Protein AF-A0A5N4E9S1-F1 (afdb_monomer_lite)

pLDDT: mean 88.7, std 6.31, range [57.44, 96.12]

Organism: Camelus dromedarius (NCBI:txid9838)

InterPro domains:
  IPR000509 Large ribosomal subunit protein eL36 [PF01158] (1-69)
  IPR000509 Large ribosomal 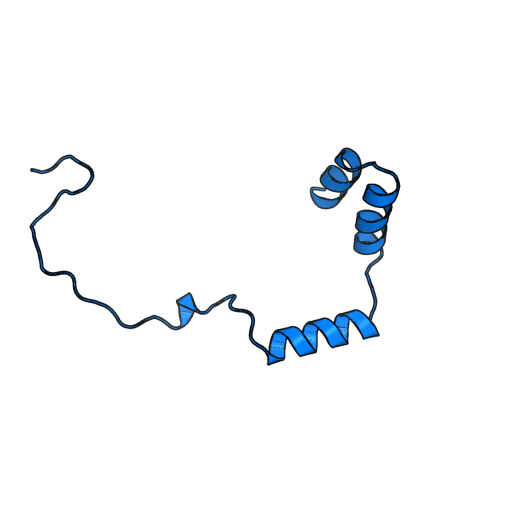subunit protein eL36 [PTHR10114] (1-69)
  IPR038097 Large ribosomal subunit protein eL36 domain superfamily [G3DSA:1.10.10.1760] (1-69)

Secondary structure (DSSP, 8-state):
--SSSS-S---PPP-PPPPGGGGTTPPPHHHHHHHHHHHHHH---HHHHHHHHHHHTT-HHHHHHHHH-

Radius of gyration: 23.25 Å; chains: 1; bounding box: 36×35×57 Å

Sequence (69 aa):
MAMGLIEGHKVTKNVSKLRHSRCCGRLTKHTRFMRDMIQELCGLASYKQQAMELPRVSKDKQALKFIEK

Structure (mmCIF, N/CA/C/O backbone):
data_AF-A0A5N4E9S1-F1
#
_entry.id   AF-A0A5N4E9S1-F1
#
loop_
_atom_site.group_PDB
_atom_site.id
_atom_site.type_symbol
_atom_site.label_atom_id
_atom_site.label_alt_id
_atom_site.label_comp_id
_atom_site.label_asym_id
_atom_site.label_entity_id
_atom_site.label_seq_id
_atom_site.pdbx_PDB_ins_code
_atom_site.Cartn_x
_atom_site.Cartn_y
_atom_site.Cartn_z
_atom_site.occupancy
_atom_site.B_iso_or_equiv
_atom_site.auth_seq_id
_atom_site.auth_comp_id
_atom_site.auth_asym_id
_atom_site.auth_atom_id
_atom_site.pdbx_PDB_model_num
ATOM 1 N N . MET A 1 1 ? 0.188 19.595 -39.184 1.00 57.44 1 MET A N 1
ATOM 2 C CA . MET A 1 1 ? -0.773 20.257 -38.281 1.00 57.44 1 MET A CA 1
ATOM 3 C C . MET A 1 1 ? -0.076 20.401 -36.940 1.00 57.44 1 MET A C 1
ATOM 5 O O . MET A 1 1 ? 0.804 19.590 -36.655 1.00 57.44 1 MET A O 1
ATOM 9 N N . ALA A 1 2 ? -0.325 21.504 -36.239 1.00 63.19 2 ALA A N 1
ATOM 10 C CA . ALA A 1 2 ? 0.374 21.865 -35.004 1.00 63.19 2 ALA A CA 1
ATOM 11 C C . ALA A 1 2 ? -0.583 21.992 -33.801 1.00 63.19 2 ALA A C 1
ATOM 13 O O . ALA A 1 2 ? -0.178 22.515 -32.766 1.00 63.19 2 ALA A O 1
ATOM 14 N N . MET A 1 3 ? -1.846 21.560 -33.934 1.00 81.00 3 MET A N 1
ATOM 15 C CA . MET A 1 3 ? -2.883 21.697 -32.901 1.00 81.00 3 MET A CA 1
ATOM 16 C C . MET A 1 3 ? -3.917 20.558 -32.971 1.00 81.00 3 MET A C 1
ATOM 18 O O . MET A 1 3 ? -4.606 20.423 -33.979 1.00 81.00 3 MET A O 1
ATOM 22 N N . GLY A 1 4 ? -4.027 19.780 -31.883 1.00 82.00 4 GLY A N 1
ATOM 23 C CA . GLY A 1 4 ? -4.868 18.580 -31.743 1.00 82.00 4 GLY A CA 1
ATOM 24 C C . GLY A 1 4 ? -4.289 17.566 -30.733 1.00 82.00 4 GLY A C 1
ATOM 25 O O . GLY A 1 4 ? -3.250 17.807 -30.122 1.00 82.00 4 GLY A O 1
ATOM 26 N N . LEU A 1 5 ? -4.961 16.430 -30.504 1.00 83.12 5 LEU A N 1
ATOM 27 C CA . LEU A 1 5 ? -4.514 15.395 -29.543 1.00 83.12 5 LEU A CA 1
ATOM 28 C C . LEU A 1 5 ? -3.438 14.450 -30.103 1.00 83.12 5 LEU A C 1
ATOM 30 O O . LEU A 1 5 ? -2.717 13.805 -29.344 1.00 83.12 5 LEU A O 1
ATOM 34 N N . ILE A 1 6 ? -3.339 14.344 -31.427 1.00 80.38 6 ILE A N 1
ATOM 35 C CA . ILE A 1 6 ? -2.365 13.496 -32.122 1.00 80.38 6 ILE A CA 1
ATOM 36 C C . ILE A 1 6 ? -1.634 14.377 -33.129 1.00 80.38 6 ILE A C 1
ATOM 38 O O . ILE A 1 6 ? -1.789 14.250 -34.340 1.00 80.38 6 ILE A O 1
ATOM 42 N N . GLU A 1 7 ? -0.856 15.307 -32.593 1.00 82.06 7 GLU A N 1
ATOM 43 C CA . GLU A 1 7 ? -0.034 16.213 -33.386 1.00 82.06 7 GLU A CA 1
ATOM 44 C C . GLU A 1 7 ? 1.401 15.710 -33.483 1.00 82.06 7 GLU A C 1
ATOM 46 O O . GLU A 1 7 ? 1.886 14.941 -32.648 1.00 82.06 7 GLU A O 1
ATOM 51 N N . GLY A 1 8 ? 2.095 16.187 -34.510 1.00 84.44 8 GLY A N 1
ATOM 52 C CA . GLY A 1 8 ? 3.497 15.883 -34.753 1.00 84.44 8 GLY A CA 1
ATOM 53 C C . GLY A 1 8 ? 3.729 15.022 -35.990 1.00 84.44 8 GLY A C 1
ATOM 54 O O . GLY A 1 8 ? 2.816 14.618 -36.711 1.00 84.44 8 GLY A O 1
ATOM 55 N N . HIS A 1 9 ? 5.007 14.779 -36.263 1.00 86.75 9 HIS A N 1
ATOM 56 C CA . HIS A 1 9 ? 5.438 13.990 -37.405 1.00 86.75 9 HIS A CA 1
ATOM 57 C C . HIS A 1 9 ? 5.134 12.505 -37.176 1.00 86.75 9 HIS A C 1
ATOM 59 O O . HIS A 1 9 ? 5.424 11.958 -36.108 1.00 86.75 9 HIS A O 1
ATOM 65 N N . LYS A 1 10 ? 4.577 11.829 -38.187 1.00 84.81 10 LY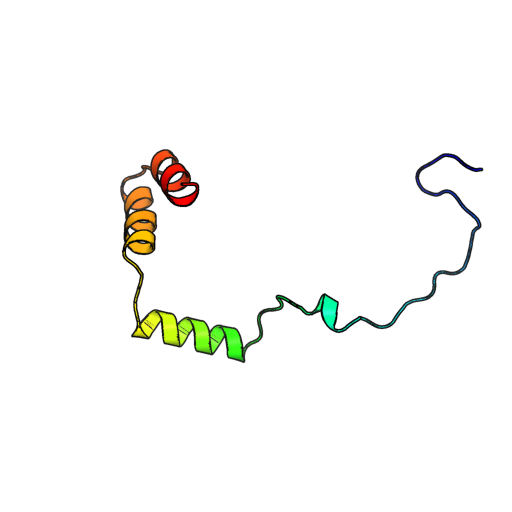S A N 1
ATOM 66 C CA . LYS A 1 10 ? 4.339 10.383 -38.131 1.00 84.81 10 LYS A CA 1
ATOM 67 C C . LYS A 1 10 ? 5.691 9.664 -38.129 1.00 84.81 10 LYS A C 1
ATOM 69 O O . LYS A 1 10 ? 6.355 9.577 -39.155 1.00 84.81 10 LYS A O 1
ATOM 74 N N . VAL A 1 11 ? 6.106 9.184 -36.960 1.00 88.94 11 VAL A N 1
ATOM 75 C CA . VAL A 1 11 ? 7.350 8.428 -36.749 1.00 88.94 11 VAL A CA 1
ATOM 76 C C . VAL A 1 11 ? 7.012 7.044 -36.197 1.00 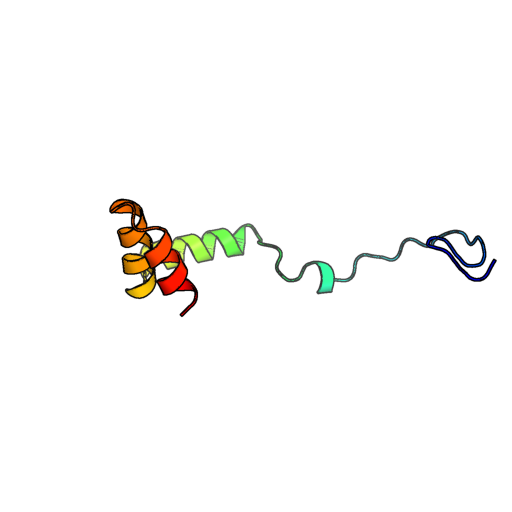88.94 11 VAL A C 1
ATOM 78 O O . VAL A 1 11 ? 6.079 6.892 -35.404 1.00 88.94 11 VAL A O 1
ATOM 81 N N . THR A 1 12 ? 7.782 6.031 -36.591 1.00 92.31 12 THR A N 1
ATOM 82 C CA . THR A 1 12 ? 7.712 4.688 -36.003 1.00 92.31 12 THR A CA 1
ATOM 83 C C . THR A 1 12 ? 8.089 4.748 -34.521 1.00 92.31 12 THR A C 1
ATOM 85 O O . THR A 1 12 ? 9.179 5.191 -34.163 1.00 92.31 12 THR A O 1
ATOM 88 N N . LYS A 1 13 ? 7.187 4.324 -33.631 1.00 89.12 13 LYS A N 1
ATOM 89 C CA . LYS A 1 13 ? 7.426 4.374 -32.180 1.00 89.12 13 LYS A CA 1
ATOM 90 C C . LYS A 1 13 ? 8.395 3.269 -31.753 1.00 89.12 13 LYS A C 1
ATOM 92 O O . LYS A 1 13 ? 8.140 2.096 -32.005 1.00 89.12 13 LYS A O 1
ATOM 97 N N . ASN A 1 14 ? 9.449 3.637 -31.027 1.00 89.75 14 ASN A N 1
ATOM 98 C CA . ASN A 1 14 ? 10.386 2.679 -30.441 1.00 89.75 14 ASN A CA 1
ATOM 99 C C . ASN A 1 14 ? 9.869 2.155 -29.094 1.00 89.75 14 ASN A C 1
ATOM 101 O O . ASN A 1 14 ? 9.528 2.934 -28.200 1.00 89.75 14 ASN A O 1
ATOM 105 N N . VAL A 1 15 ? 9.866 0.833 -28.916 1.00 88.12 15 VAL A N 1
ATOM 106 C CA . VAL A 1 15 ? 9.585 0.208 -27.617 1.00 88.12 15 VAL A CA 1
ATOM 107 C C . VAL A 1 15 ? 10.837 0.248 -26.742 1.00 88.12 15 VAL A C 1
ATOM 109 O O . VAL A 1 15 ? 11.832 -0.427 -26.993 1.00 88.12 15 VAL A O 1
ATOM 112 N N . SER A 1 16 ? 10.806 1.081 -25.703 1.00 88.69 16 SER A N 1
ATOM 113 C CA . SER A 1 16 ? 11.887 1.133 -24.712 1.00 88.69 16 SER A CA 1
ATOM 114 C C . SER A 1 16 ? 11.776 -0.020 -23.711 1.00 88.69 16 SER A C 1
ATOM 116 O O . SER A 1 16 ? 10.676 -0.453 -23.361 1.00 88.69 16 SER A O 1
ATOM 118 N N . LYS A 1 17 ? 12.922 -0.509 -23.222 1.00 90.50 17 LYS A N 1
ATOM 119 C CA . LYS A 1 17 ? 12.961 -1.516 -22.153 1.00 90.50 17 LYS A CA 1
ATOM 120 C C . LYS A 1 17 ? 12.295 -0.969 -20.889 1.00 90.50 17 LYS A C 1
ATOM 122 O O . LYS A 1 17 ? 12.429 0.213 -20.558 1.00 90.50 17 LYS A O 1
ATOM 127 N N . LEU A 1 18 ? 11.600 -1.841 -20.161 1.00 90.31 18 LEU A N 1
ATOM 128 C CA . LEU A 1 18 ? 10.972 -1.470 -18.899 1.00 90.31 18 LEU A CA 1
ATOM 129 C C . LEU A 1 18 ? 12.045 -1.037 -17.890 1.00 90.31 18 LEU A C 1
ATOM 131 O O . LEU A 1 18 ? 12.993 -1.770 -17.620 1.00 90.31 18 LEU A O 1
ATOM 135 N N . ARG A 1 19 ? 11.889 0.160 -17.321 1.00 92.31 19 ARG A N 1
ATOM 136 C CA . ARG A 1 19 ? 12.779 0.664 -16.268 1.00 92.31 19 ARG A CA 1
ATOM 137 C C . ARG A 1 19 ? 12.468 -0.012 -14.936 1.00 92.31 19 ARG A C 1
ATOM 139 O O . ARG A 1 19 ? 11.298 -0.191 -14.608 1.00 92.31 19 ARG A O 1
ATOM 146 N N . HIS A 1 20 ? 13.497 -0.277 -14.129 1.00 90.00 20 HIS A N 1
ATOM 147 C CA . HIS A 1 20 ? 13.337 -0.845 -12.785 1.00 90.00 20 HIS A CA 1
ATOM 148 C C . HIS A 1 20 ? 12.422 0.003 -11.883 1.00 90.00 20 HIS A C 1
ATOM 150 O O . HIS A 1 20 ? 11.602 -0.545 -11.154 1.00 90.00 20 HIS A O 1
ATOM 156 N N . SER A 1 21 ? 12.474 1.336 -12.000 1.00 91.00 21 SER A N 1
ATOM 157 C CA . SER A 1 21 ? 11.608 2.246 -11.236 1.00 91.00 21 SER A CA 1
ATOM 158 C C . SER A 1 21 ? 10.111 2.007 -11.457 1.00 91.00 21 SER A C 1
ATOM 160 O O . SER A 1 21 ? 9.320 2.263 -10.556 1.00 91.00 21 SER A O 1
ATOM 162 N N . ARG A 1 22 ? 9.707 1.456 -12.612 1.00 89.25 22 ARG A N 1
ATOM 163 C CA . ARG A 1 22 ? 8.302 1.113 -12.894 1.00 89.25 22 ARG A CA 1
ATOM 164 C C . ARG A 1 22 ? 7.805 -0.096 -12.100 1.00 89.25 22 ARG A C 1
ATOM 166 O O . ARG A 1 22 ? 6.603 -0.316 -12.037 1.00 89.25 22 ARG A O 1
ATOM 173 N N . CYS A 1 23 ? 8.709 -0.875 -11.509 1.00 88.31 23 CYS A N 1
ATOM 174 C CA . CYS A 1 23 ? 8.374 -1.994 -10.631 1.00 88.31 23 CYS A CA 1
ATOM 175 C C . CYS A 1 23 ? 8.285 -1.580 -9.152 1.00 88.31 23 CYS A C 1
ATOM 177 O O . CYS A 1 23 ? 7.927 -2.414 -8.318 1.00 88.31 23 CYS A O 1
ATOM 179 N N . CYS A 1 24 ? 8.608 -0.325 -8.814 1.00 90.44 24 CYS A N 1
ATOM 180 C CA . CYS A 1 24 ? 8.473 0.185 -7.454 1.00 90.44 24 CYS A CA 1
ATOM 181 C C . CYS A 1 24 ? 7.000 0.122 -7.013 1.00 90.44 24 CYS A C 1
ATOM 183 O O . CYS A 1 24 ? 6.102 0.456 -7.781 1.00 90.44 24 CYS A O 1
ATOM 185 N N . GLY A 1 25 ? 6.750 -0.359 -5.794 1.00 88.69 25 GLY A N 1
ATOM 186 C CA . GLY A 1 25 ? 5.398 -0.559 -5.258 1.00 88.69 25 GLY A CA 1
ATOM 187 C C . GLY A 1 25 ? 4.743 -1.896 -5.624 1.00 88.69 25 GLY A C 1
ATOM 188 O O . GLY A 1 25 ? 3.687 -2.218 -5.080 1.00 88.69 25 GLY A O 1
ATOM 189 N N . ARG A 1 26 ? 5.361 -2.722 -6.484 1.00 91.31 26 ARG A N 1
ATOM 190 C CA . ARG A 1 26 ? 4.845 -4.067 -6.775 1.00 91.31 26 ARG A CA 1
ATOM 191 C C . ARG A 1 26 ? 4.968 -4.964 -5.543 1.00 91.31 26 ARG A C 1
ATOM 193 O O . ARG A 1 26 ? 6.061 -5.183 -5.025 1.00 91.31 26 ARG A O 1
ATOM 200 N N . LEU A 1 27 ? 3.850 -5.553 -5.127 1.00 93.12 27 LEU A N 1
ATOM 201 C CA . LEU A 1 27 ? 3.837 -6.556 -4.069 1.00 93.12 27 LEU A CA 1
ATOM 202 C C . LEU A 1 27 ? 4.456 -7.868 -4.578 1.00 93.12 27 LEU A C 1
ATOM 204 O O . LEU A 1 27 ? 4.021 -8.427 -5.588 1.00 93.12 27 LEU A O 1
ATOM 208 N N . THR A 1 28 ? 5.475 -8.365 -3.880 1.00 94.56 28 THR A N 1
ATOM 209 C CA . THR A 1 28 ? 6.107 -9.662 -4.167 1.00 94.56 28 THR A CA 1
ATOM 210 C C . THR A 1 28 ? 5.553 -10.745 -3.241 1.00 94.56 28 THR A C 1
ATOM 212 O O . THR A 1 28 ? 5.073 -10.449 -2.150 1.00 94.56 28 THR A O 1
ATOM 215 N N . LYS A 1 29 ? 5.643 -12.021 -3.645 1.00 95.88 29 LYS A N 1
ATOM 216 C CA . LYS A 1 29 ? 5.167 -13.155 -2.826 1.00 95.88 29 LYS A CA 1
ATOM 217 C C . LYS A 1 29 ? 5.784 -13.149 -1.420 1.00 95.88 29 LYS A C 1
ATOM 219 O O . LYS A 1 29 ? 5.069 -13.281 -0.436 1.00 95.88 29 LYS A O 1
ATOM 224 N N . HIS A 1 30 ? 7.094 -12.911 -1.344 1.00 94.56 30 HIS A N 1
ATOM 225 C CA . HIS A 1 30 ? 7.833 -12.837 -0.086 1.00 94.56 30 HIS A CA 1
ATOM 226 C C . HIS A 1 30 ? 7.374 -11.667 0.794 1.00 94.56 30 HIS A C 1
ATOM 228 O O . HIS A 1 30 ? 7.109 -11.845 1.977 1.00 94.56 30 HIS A O 1
ATOM 234 N N . THR A 1 31 ? 7.241 -10.465 0.221 1.00 94.06 31 THR A N 1
ATOM 235 C CA . THR A 1 31 ? 6.842 -9.282 1.004 1.00 94.06 31 THR A CA 1
ATOM 236 C C . THR A 1 31 ? 5.415 -9.373 1.524 1.00 94.06 31 THR A C 1
ATOM 238 O O . THR A 1 31 ? 5.165 -8.907 2.630 1.00 94.06 31 THR A O 1
ATOM 241 N N . ARG A 1 32 ? 4.496 -9.993 0.776 1.00 95.31 32 ARG A N 1
ATOM 242 C CA . ARG A 1 32 ? 3.144 -10.279 1.266 1.00 95.31 32 ARG A CA 1
ATOM 243 C C . ARG A 1 32 ? 3.181 -11.223 2.469 1.00 95.31 32 ARG A C 1
ATOM 245 O O . ARG A 1 32 ? 2.703 -10.849 3.526 1.00 95.31 32 ARG A O 1
ATOM 252 N N . PHE A 1 33 ? 3.835 -12.375 2.324 1.00 96.12 33 PHE A N 1
ATOM 253 C CA . PHE A 1 33 ? 3.934 -13.379 3.387 1.00 96.12 33 PHE A CA 1
ATOM 254 C C . PHE A 1 33 ? 4.539 -12.817 4.683 1.00 96.12 33 PHE A C 1
ATOM 256 O O . PHE A 1 33 ? 4.000 -13.026 5.764 1.00 96.12 33 PHE A O 1
ATOM 263 N N . MET A 1 34 ? 5.621 -12.040 4.575 1.00 95.38 34 MET A N 1
ATOM 264 C CA . MET A 1 34 ? 6.240 -11.389 5.734 1.00 95.38 34 MET A CA 1
ATOM 265 C C . MET A 1 34 ? 5.309 -10.360 6.395 1.00 95.38 34 MET A C 1
ATOM 267 O O . MET A 1 34 ? 5.251 -10.291 7.617 1.00 95.38 34 MET A O 1
ATOM 271 N N . ARG A 1 35 ? 4.572 -9.557 5.611 1.00 93.88 35 ARG A N 1
ATOM 272 C CA . ARG A 1 35 ? 3.620 -8.568 6.152 1.00 93.88 35 ARG A CA 1
ATOM 273 C C . ARG A 1 35 ? 2.463 -9.240 6.886 1.00 93.88 35 ARG A C 1
ATOM 275 O O . ARG A 1 35 ? 2.106 -8.770 7.962 1.00 93.88 35 ARG A O 1
ATOM 282 N N . ASP A 1 36 ? 1.935 -10.324 6.324 1.00 94.06 36 ASP A N 1
ATOM 283 C CA . ASP A 1 36 ? 0.837 -11.093 6.914 1.00 94.06 36 ASP A CA 1
ATOM 284 C C . ASP A 1 36 ? 1.288 -11.711 8.255 1.00 94.06 36 ASP A C 1
ATOM 286 O O . ASP A 1 36 ? 0.647 -11.491 9.280 1.00 94.06 36 ASP A O 1
ATOM 290 N N . MET A 1 37 ? 2.473 -12.337 8.293 1.00 95.69 37 MET A N 1
ATOM 291 C CA . MET A 1 37 ? 3.065 -12.892 9.521 1.00 95.69 37 MET A CA 1
ATOM 292 C C . MET A 1 37 ? 3.290 -11.830 10.611 1.00 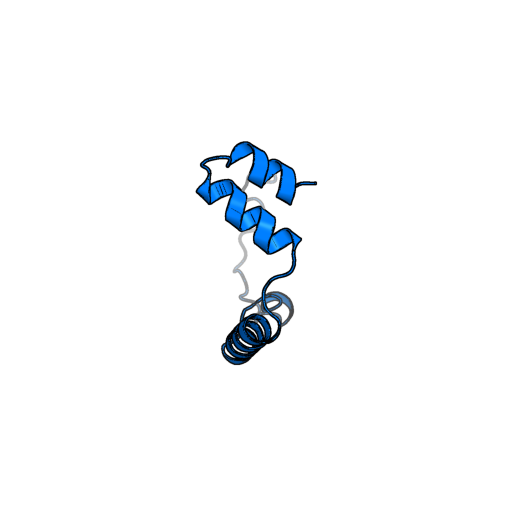95.69 37 MET A C 1
ATOM 294 O O . MET A 1 37 ? 2.968 -12.046 11.777 1.00 95.69 37 MET A O 1
ATOM 298 N N . ILE A 1 38 ? 3.832 -10.663 10.250 1.00 94.38 38 ILE A N 1
ATOM 299 C CA . ILE A 1 38 ? 4.065 -9.573 11.212 1.00 94.38 38 ILE A CA 1
ATOM 300 C C . ILE A 1 38 ? 2.737 -9.045 11.768 1.00 94.38 38 ILE A C 1
ATOM 302 O O . ILE A 1 38 ? 2.647 -8.731 12.955 1.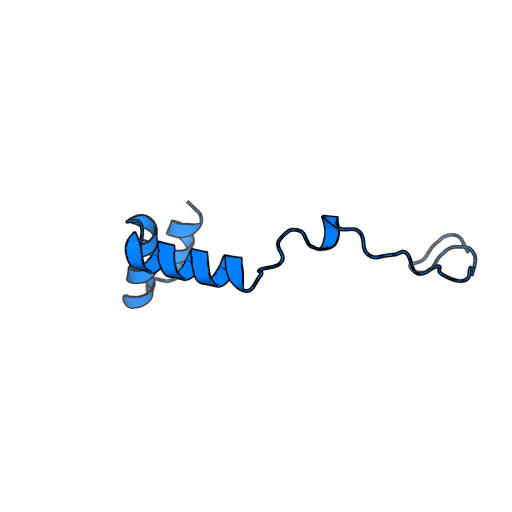00 94.38 38 ILE A O 1
ATOM 306 N N . GLN A 1 39 ? 1.704 -8.944 10.929 1.00 93.19 39 GLN A N 1
ATOM 307 C CA . GLN A 1 39 ? 0.391 -8.461 11.348 1.00 93.19 39 GLN A CA 1
ATOM 308 C C . GLN A 1 39 ? -0.312 -9.439 12.299 1.00 93.19 39 GLN A C 1
ATOM 310 O O . GLN A 1 39 ? -0.976 -8.989 13.233 1.00 93.19 39 GLN A O 1
ATOM 315 N N . GLU A 1 40 ? -0.139 -10.745 12.099 1.00 91.88 40 GLU A N 1
ATOM 316 C CA . GLU A 1 40 ? -0.635 -11.775 13.020 1.00 91.88 40 GLU A CA 1
ATOM 317 C C . GLU A 1 40 ? 0.073 -11.718 14.382 1.00 91.88 40 GLU A C 1
ATOM 319 O O . GLU A 1 40 ? -0.588 -11.788 15.416 1.00 91.88 40 GLU A O 1
ATOM 324 N N . LEU A 1 41 ? 1.398 -11.532 14.397 1.00 94.94 41 LEU A N 1
ATOM 325 C CA . LEU A 1 41 ? 2.194 -11.530 15.631 1.00 94.94 41 LEU A CA 1
ATOM 326 C C . LEU A 1 41 ? 2.043 -10.250 16.462 1.00 94.94 41 LEU A C 1
ATOM 328 O O . LEU A 1 41 ? 1.871 -10.316 17.677 1.00 94.94 41 LEU A O 1
ATOM 332 N N . CYS A 1 42 ? 2.139 -9.077 15.834 1.00 91.81 42 CYS A N 1
ATOM 333 C CA . CYS A 1 42 ? 2.064 -7.797 16.548 1.00 91.81 42 CYS A CA 1
ATOM 334 C C . CYS A 1 42 ? 0.624 -7.332 16.801 1.00 91.81 42 CYS A C 1
ATOM 336 O O . CYS A 1 42 ? 0.404 -6.449 17.631 1.00 91.81 42 CYS A O 1
ATOM 338 N N . GLY A 1 43 ? -0.352 -7.892 16.081 1.00 89.62 43 GLY A N 1
ATOM 339 C CA . GLY A 1 43 ? -1.742 -7.467 16.145 1.00 89.62 43 GLY A CA 1
ATOM 340 C C . GLY A 1 43 ? -1.993 -6.092 15.517 1.00 89.62 43 GLY A C 1
ATOM 341 O O . GLY A 1 43 ? -1.172 -5.509 14.804 1.00 89.62 43 GLY A O 1
ATOM 342 N N . LEU A 1 44 ? -3.196 -5.570 15.755 1.00 88.56 44 LEU A N 1
ATOM 343 C CA . LEU A 1 44 ? -3.637 -4.284 15.224 1.00 88.56 44 LEU A CA 1
ATOM 344 C C . LEU A 1 44 ? -3.389 -3.156 16.219 1.00 88.56 44 LEU A C 1
ATOM 346 O O . LEU A 1 44 ? -3.713 -3.268 17.395 1.00 88.56 44 LEU A O 1
ATOM 350 N N . ALA A 1 45 ? -2.904 -2.026 15.711 1.00 87.56 45 ALA A N 1
ATOM 351 C CA . ALA A 1 45 ? -2.827 -0.796 16.485 1.00 87.56 45 ALA A CA 1
ATOM 352 C C . ALA A 1 45 ? -4.227 -0.285 16.870 1.00 87.56 45 ALA A C 1
ATOM 354 O O . ALA A 1 45 ? -5.197 -0.482 16.130 1.00 87.56 45 ALA A O 1
ATOM 355 N N . SER A 1 46 ? -4.314 0.452 17.979 1.00 85.38 46 SER A N 1
ATOM 356 C CA . SER A 1 46 ? -5.574 0.937 18.560 1.00 85.38 46 SER A CA 1
ATOM 357 C C . SER A 1 46 ? -6.430 1.741 17.569 1.00 85.38 46 SER A C 1
ATOM 359 O O . SER A 1 46 ? -7.648 1.586 17.536 1.00 85.38 46 SER A O 1
ATOM 361 N N . TYR A 1 47 ? -5.807 2.540 16.693 1.00 88.75 47 TYR A N 1
ATOM 362 C CA . TYR A 1 47 ? -6.522 3.288 15.648 1.00 88.75 47 TYR A CA 1
ATOM 363 C C . TYR A 1 47 ? -7.138 2.371 14.579 1.00 88.75 47 TYR A C 1
ATOM 365 O O . TYR A 1 47 ? -8.255 2.610 14.129 1.00 88.75 47 TYR A O 1
ATOM 373 N N . LYS A 1 48 ? -6.452 1.284 14.193 1.00 83.94 48 LYS A N 1
ATOM 374 C CA . LYS A 1 48 ? -6.982 0.304 13.230 1.00 83.94 48 LYS A CA 1
ATOM 375 C C . LYS A 1 48 ? -8.145 -0.473 13.827 1.00 83.94 48 LYS A C 1
ATOM 377 O O . LYS A 1 48 ? -9.112 -0.739 13.126 1.00 83.94 48 LYS A O 1
ATOM 382 N N . GLN A 1 49 ? -8.068 -0.799 15.116 1.00 88.25 49 GLN A N 1
ATOM 383 C CA . GLN A 1 49 ? -9.172 -1.433 15.834 1.00 88.25 49 GLN A CA 1
ATOM 384 C C . GLN A 1 49 ? -10.402 -0.517 15.852 1.00 88.25 49 GLN A C 1
ATOM 386 O O . GLN A 1 49 ? -11.458 -0.924 15.382 1.00 88.25 49 GLN A O 1
ATOM 391 N N . GLN A 1 50 ? -10.259 0.747 16.268 1.00 86.12 50 GLN A N 1
ATOM 392 C CA . GLN A 1 50 ? -11.365 1.718 16.263 1.00 86.12 50 GLN A CA 1
ATOM 393 C C . GLN A 1 50 ? -11.964 1.931 14.864 1.00 86.12 50 GLN A C 1
ATOM 395 O O . GLN A 1 50 ? -13.186 1.954 14.714 1.00 86.12 50 GLN A O 1
ATOM 400 N N . ALA A 1 51 ? -11.121 2.023 13.832 1.00 88.50 51 ALA A N 1
ATOM 401 C CA . ALA A 1 51 ? -11.570 2.157 12.450 1.00 88.50 51 ALA A CA 1
ATOM 402 C C . ALA A 1 51 ? -12.352 0.928 11.947 1.00 88.50 51 ALA A C 1
ATOM 404 O O . ALA A 1 51 ? -13.237 1.087 11.112 1.00 88.50 51 ALA A O 1
ATOM 405 N N . MET A 1 52 ? -12.061 -0.277 12.451 1.00 89.38 52 MET A N 1
ATOM 406 C CA . MET A 1 52 ? -12.815 -1.494 12.122 1.00 89.38 52 MET A CA 1
ATOM 407 C C . MET A 1 52 ? -14.088 -1.676 12.958 1.00 89.38 52 MET A C 1
ATOM 409 O O . MET A 1 52 ? -15.033 -2.301 12.479 1.00 89.38 52 MET A O 1
ATOM 413 N N . GLU A 1 53 ? -14.142 -1.152 14.184 1.00 90.19 53 GLU A N 1
ATOM 414 C CA . GLU A 1 53 ? -15.338 -1.238 15.034 1.00 90.19 53 GLU A CA 1
ATOM 415 C C . GLU A 1 53 ? -16.454 -0.284 14.567 1.00 90.19 53 GLU A C 1
ATOM 417 O O . GLU A 1 53 ? -17.632 -0.636 14.618 1.00 90.19 53 GLU A O 1
ATOM 422 N N . LEU A 1 54 ? -16.121 0.909 14.059 1.00 87.88 54 LEU A N 1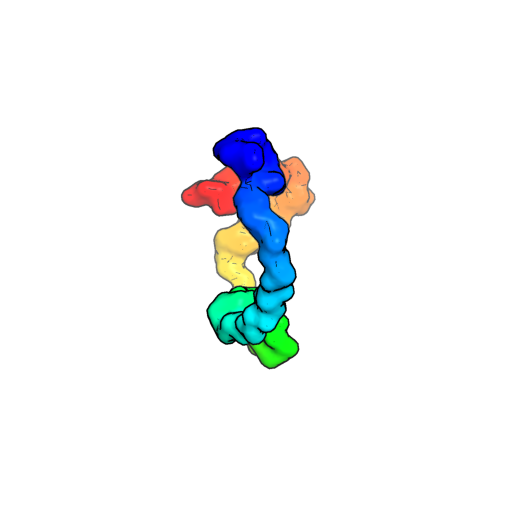
ATOM 423 C CA . LEU A 1 54 ? -17.123 1.901 13.631 1.00 87.88 54 LEU A CA 1
ATOM 424 C C . LEU A 1 54 ? -18.062 1.412 12.499 1.00 87.88 54 LEU A C 1
ATOM 426 O O . LEU A 1 54 ? -19.275 1.618 12.622 1.00 87.88 54 LEU A O 1
ATOM 430 N N . PRO A 1 55 ? -17.574 0.729 11.442 1.00 88.44 55 PRO A N 1
ATOM 431 C CA . PRO A 1 55 ? -18.427 0.115 10.424 1.00 88.44 55 PRO A CA 1
ATOM 432 C C . PRO A 1 55 ? -19.344 -0.989 10.970 1.00 88.44 55 PRO A C 1
ATOM 434 O O . PRO A 1 55 ? -20.457 -1.150 10.481 1.00 88.44 55 PRO A O 1
ATOM 437 N N . ARG A 1 56 ? -18.947 -1.721 12.027 1.00 89.69 56 ARG A N 1
ATOM 438 C CA . ARG A 1 56 ? -19.809 -2.756 12.642 1.00 89.69 56 ARG A CA 1
ATOM 439 C C . ARG A 1 56 ? -21.075 -2.168 13.258 1.00 89.69 56 ARG A C 1
ATOM 441 O O . ARG A 1 56 ? -22.112 -2.820 13.283 1.00 89.69 56 ARG A O 1
ATOM 448 N N . VAL A 1 57 ? -20.995 -0.922 13.721 1.00 91.44 57 VAL A N 1
ATOM 449 C CA . VAL A 1 57 ? -22.120 -0.165 14.293 1.00 91.44 57 VAL A CA 1
ATOM 450 C C . VAL A 1 57 ? -22.826 0.682 13.215 1.00 91.44 57 VAL A C 1
ATOM 452 O O . VAL A 1 57 ? -23.605 1.573 13.541 1.00 91.44 57 VAL A O 1
ATOM 455 N N . SER A 1 58 ? -22.567 0.431 11.922 1.00 89.25 58 SER A N 1
ATOM 456 C CA . SER A 1 58 ? -23.131 1.188 10.786 1.00 89.25 58 SER A CA 1
ATOM 457 C C . SER A 1 58 ? -22.834 2.697 10.842 1.00 89.25 58 SER A C 1
ATOM 459 O O . SER A 1 58 ? -23.652 3.531 10.450 1.00 89.25 58 SER A O 1
ATOM 461 N N . LYS A 1 59 ? -21.661 3.081 11.373 1.00 90.69 59 LYS A N 1
ATOM 462 C CA . LYS A 1 59 ? -21.211 4.483 11.478 1.00 90.69 59 LYS A CA 1
ATOM 463 C C . LYS A 1 59 ? -20.151 4.825 10.428 1.00 90.69 59 LYS A C 1
ATOM 465 O O . LYS A 1 59 ? -19.120 5.421 10.745 1.00 90.69 59 LYS A O 1
ATOM 470 N N . ASP A 1 60 ? -20.409 4.506 9.164 1.00 90.25 60 ASP A N 1
ATOM 471 C CA . ASP A 1 60 ? -19.421 4.633 8.079 1.00 90.25 60 ASP A CA 1
ATOM 472 C C . ASP A 1 60 ? -18.941 6.074 7.863 1.00 90.25 60 ASP A C 1
ATOM 474 O O . ASP A 1 60 ? -17.750 6.328 7.689 1.00 90.25 60 ASP A O 1
ATOM 478 N N . LYS A 1 61 ? -19.840 7.061 7.982 1.00 91.81 61 LYS A N 1
ATOM 479 C CA . LYS A 1 61 ? -19.477 8.487 7.876 1.00 91.81 61 LYS A CA 1
ATOM 480 C C . LYS A 1 61 ? -18.519 8.929 8.986 1.00 91.81 61 LYS A C 1
ATOM 482 O O . LYS A 1 61 ? -17.692 9.811 8.768 1.00 91.81 61 LYS A O 1
ATOM 487 N N . GLN A 1 62 ? -18.640 8.347 10.179 1.00 87.94 62 GLN A N 1
ATOM 488 C CA . GLN A 1 62 ? -17.718 8.612 11.281 1.00 87.94 62 GLN A CA 1
ATOM 489 C C . GLN A 1 62 ? -16.394 7.869 11.077 1.00 87.94 62 GLN A C 1
ATOM 491 O O . GLN A 1 62 ? -15.348 8.444 11.361 1.00 87.94 62 GLN A O 1
ATOM 496 N N . ALA A 1 63 ? -16.427 6.643 10.542 1.00 91.25 63 ALA A N 1
ATOM 497 C CA . ALA A 1 63 ? -15.229 5.873 10.211 1.00 91.25 63 ALA A CA 1
ATOM 498 C C . ALA A 1 63 ? -14.357 6.587 9.165 1.00 91.25 63 ALA A C 1
ATOM 500 O O . ALA A 1 63 ? -13.156 6.736 9.372 1.00 91.25 63 ALA A O 1
ATOM 501 N N . LEU A 1 64 ? -14.962 7.116 8.096 1.00 90.56 64 LEU A N 1
ATOM 502 C CA . LEU A 1 64 ? -14.239 7.879 7.070 1.00 90.56 64 LEU A CA 1
ATOM 503 C C . LEU A 1 64 ? -13.587 9.138 7.650 1.00 90.56 64 LEU A C 1
ATOM 505 O O . LEU A 1 64 ? -12.397 9.358 7.451 1.00 90.56 64 LEU A O 1
ATOM 509 N N . LYS A 1 65 ? -14.328 9.902 8.463 1.00 91.38 65 LYS A N 1
ATOM 510 C CA . LYS A 1 65 ? -13.783 11.075 9.162 1.00 91.38 65 LYS A CA 1
ATOM 511 C C . LYS A 1 65 ? -12.670 10.729 10.148 1.00 91.38 65 LYS A C 1
ATOM 513 O O . LYS A 1 65 ? -11.852 11.586 10.434 1.00 91.38 65 LYS A O 1
ATOM 518 N N . PHE A 1 66 ? -12.676 9.527 10.721 1.00 88.38 66 PHE A N 1
ATOM 519 C CA . PHE A 1 66 ? -11.636 9.077 11.643 1.00 88.38 66 PHE A CA 1
ATOM 520 C C . PHE A 1 66 ? -10.343 8.700 10.910 1.00 88.38 66 PHE A C 1
ATOM 522 O O . PHE A 1 66 ? -9.268 8.933 11.443 1.00 88.38 66 PHE A O 1
ATOM 529 N N . ILE A 1 67 ? -10.446 8.144 9.698 1.00 89.31 67 ILE A N 1
ATOM 530 C CA . ILE A 1 67 ? -9.290 7.778 8.861 1.00 89.31 67 ILE A CA 1
ATOM 531 C C . ILE A 1 67 ? -8.667 9.010 8.186 1.00 89.31 67 ILE A C 1
ATOM 533 O O . ILE A 1 67 ? -7.463 9.038 7.959 1.00 89.31 67 ILE A O 1
ATOM 537 N N . GLU A 1 68 ? -9.485 10.004 7.841 1.00 87.31 68 GLU A N 1
ATOM 538 C CA . GLU A 1 68 ? -9.052 11.240 7.172 1.00 87.31 68 GLU A CA 1
ATOM 539 C C . GLU A 1 68 ? -8.402 12.258 8.127 1.00 87.31 68 GLU A C 1
ATOM 541 O O . GLU A 1 68 ? -7.729 13.183 7.675 1.00 87.31 68 GLU A O 1
ATOM 546 N N . LYS A 1 69 ? -8.619 12.101 9.436 1.00 75.75 69 LYS A N 1
ATOM 547 C CA . LYS A 1 69 ? -8.120 13.000 10.480 1.00 75.75 69 LYS A CA 1
ATOM 548 C C . LYS A 1 69 ? -6.677 12.690 10.861 1.00 75.75 69 LYS A C 1
ATOM 550 O O . LYS A 1 69 ? -5.941 13.671 11.100 1.00 75.75 69 LYS A O 1
#

Foldseek 3Di:
DDDDPDDDDDDDDDDDDDDPVVCPPPDDPVNVVVVVVVCVVVDDDPLVVVLVVCVVVVNVVVSVVSVVD